Protein AF-A0A6L3YB03-F1 (afdb_monomer_lite)

Secondary structure (DSSP, 8-state):
-EEEEEESTTSTT-EEEEEES-HHHHHHHHHHH--HHHHHHTT-EEEEE-TTS-EEE--

Sequence (59 aa):
MEYTVVENSGYDREKDVFSHTSYWEAFSYRARHYTDSEIREMHVEIAIDLPDGTRTYEI

Structure (mmCIF, N/CA/C/O backbone):
data_AF-A0A6L3YB03-F1
#
_entry.id   AF-A0A6L3YB03-F1
#
loop_
_atom_site.group_PDB
_atom_site.id
_atom_site.type_symbol
_atom_site.label_atom_id
_atom_site.label_alt_id
_atom_site.label_comp_id
_atom_site.label_asym_id
_atom_site.label_entity_id
_atom_site.label_seq_id
_atom_site.pdbx_PDB_ins_code
_atom_site.Cartn_x
_atom_site.Cartn_y
_atom_site.Cartn_z
_atom_site.occupancy
_atom_site.B_iso_or_equiv
_atom_site.auth_seq_id
_atom_site.auth_comp_id
_atom_site.auth_asym_id
_atom_site.auth_atom_id
_atom_site.pdbx_PDB_model_num
ATOM 1 N N . MET A 1 1 ? -9.034 1.049 13.118 1.00 85.62 1 MET A N 1
ATOM 2 C CA . MET A 1 1 ? -8.796 1.302 11.691 1.00 85.62 1 MET A CA 1
ATOM 3 C C . MET A 1 1 ? -7.310 1.404 11.501 1.00 85.62 1 MET A C 1
ATOM 5 O O . MET A 1 1 ? -6.667 2.162 12.224 1.00 85.62 1 MET A O 1
ATOM 9 N N . GLU A 1 2 ? -6.798 0.611 10.583 1.00 94.81 2 GLU A N 1
ATOM 10 C CA . GLU A 1 2 ? -5.396 0.579 10.193 1.00 94.81 2 GLU A CA 1
ATOM 11 C C . GLU A 1 2 ? -5.330 0.734 8.672 1.00 94.81 2 GLU A C 1
ATOM 13 O O . GLU A 1 2 ? -6.257 0.335 7.970 1.00 94.81 2 GLU A O 1
ATOM 18 N N . TYR A 1 3 ? -4.290 1.407 8.193 1.00 96.31 3 TYR A N 1
ATOM 19 C CA . TYR A 1 3 ? -4.028 1.640 6.781 1.00 96.31 3 TYR A CA 1
ATOM 20 C C . TYR A 1 3 ? -2.772 0.865 6.413 1.00 96.31 3 TYR A C 1
ATOM 22 O O . TYR A 1 3 ? -1.699 1.147 6.955 1.00 96.31 3 TYR A O 1
ATOM 30 N N . THR A 1 4 ? -2.907 -0.095 5.510 1.00 97.19 4 THR A N 1
ATOM 31 C CA . THR A 1 4 ? -1.849 -1.040 5.161 1.00 97.19 4 THR A CA 1
ATOM 32 C C . THR A 1 4 ? -1.485 -0.877 3.693 1.00 97.19 4 THR A C 1
ATOM 34 O O . THR A 1 4 ? -2.337 -0.992 2.824 1.00 97.19 4 THR A O 1
ATOM 37 N N . VAL A 1 5 ? -0.221 -0.591 3.395 1.00 97.38 5 VAL A N 1
ATOM 38 C CA . VAL A 1 5 ? 0.324 -0.625 2.035 1.00 97.38 5 VAL A CA 1
ATOM 39 C C . VAL A 1 5 ? 0.487 -2.085 1.634 1.00 97.38 5 VAL A C 1
ATOM 41 O O . VAL A 1 5 ? 1.179 -2.843 2.320 1.00 97.38 5 VAL A O 1
ATOM 44 N N . VAL A 1 6 ? -0.143 -2.460 0.528 1.00 97.38 6 VAL A N 1
ATOM 45 C CA . VAL A 1 6 ? -0.241 -3.835 0.039 1.00 97.38 6 VAL A CA 1
ATOM 46 C C . VAL A 1 6 ? 0.350 -3.917 -1.362 1.00 97.38 6 VAL A C 1
ATOM 48 O O . VAL A 1 6 ? -0.013 -3.131 -2.231 1.00 97.38 6 VAL A O 1
ATOM 51 N N . GLU A 1 7 ? 1.247 -4.874 -1.589 1.00 97.25 7 GLU A N 1
ATOM 52 C CA . GLU A 1 7 ? 1.711 -5.275 -2.924 1.00 97.25 7 GLU A CA 1
ATOM 53 C C . GLU A 1 7 ? 0.833 -6.40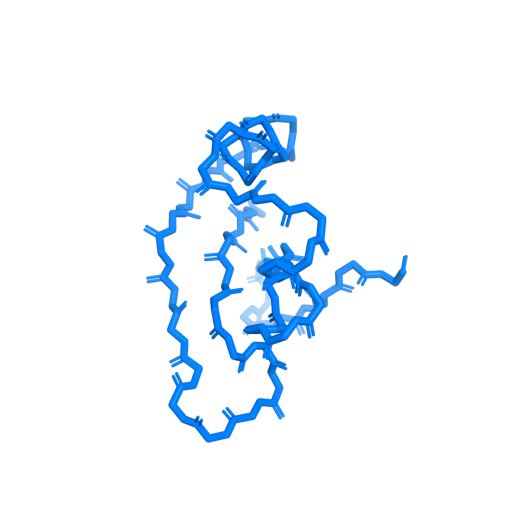0 -3.477 1.00 97.25 7 GLU A C 1
ATOM 55 O O . GLU A 1 7 ? 0.404 -7.276 -2.724 1.00 97.25 7 GLU A O 1
ATOM 60 N N . ASN A 1 8 ? 0.633 -6.424 -4.798 1.00 95.56 8 ASN A N 1
ATOM 61 C CA . ASN A 1 8 ? -0.250 -7.362 -5.494 1.00 95.56 8 ASN A CA 1
ATOM 62 C C . ASN A 1 8 ? -1.680 -7.352 -4.924 1.00 95.56 8 ASN A C 1
ATOM 64 O O . ASN A 1 8 ? -2.282 -8.412 -4.755 1.00 95.56 8 ASN A O 1
ATOM 68 N N . SER A 1 9 ? -2.205 -6.158 -4.620 1.00 92.44 9 SER A N 1
ATOM 69 C CA . SER A 1 9 ? -3.554 -5.966 -4.072 1.00 92.44 9 SER A CA 1
ATOM 70 C C . SER A 1 9 ? -4.609 -6.640 -4.950 1.00 92.44 9 SER A C 1
ATOM 72 O O . SER A 1 9 ? -4.728 -6.325 -6.135 1.00 92.44 9 SER A O 1
ATOM 74 N N . GLY A 1 10 ? -5.360 -7.592 -4.391 1.00 88.06 10 GLY A N 1
ATOM 75 C CA . GLY A 1 10 ? -6.406 -8.327 -5.105 1.00 88.06 10 GLY A CA 1
ATOM 76 C C . GLY A 1 10 ? -5.910 -9.432 -6.048 1.00 88.06 10 GLY A C 1
ATOM 77 O O . GLY A 1 10 ? -6.717 -9.987 -6.798 1.00 88.06 10 GLY A O 1
ATOM 78 N N . TYR A 1 11 ? -4.620 -9.784 -6.012 1.00 90.75 11 TYR A N 1
ATOM 79 C CA . TYR A 1 11 ? -4.018 -10.839 -6.836 1.00 90.75 11 TYR A CA 1
ATOM 80 C C . TYR A 1 11 ? -3.337 -11.930 -5.997 1.00 90.75 11 TYR A C 1
ATOM 82 O O . TYR A 1 11 ? -3.111 -11.805 -4.793 1.00 90.75 11 TYR A O 1
ATOM 90 N N . ASP A 1 12 ? -2.979 -13.038 -6.657 1.00 91.12 12 ASP A N 1
ATOM 91 C CA . ASP A 1 12 ? -2.166 -14.085 -6.040 1.00 91.12 12 ASP A CA 1
ATOM 92 C C 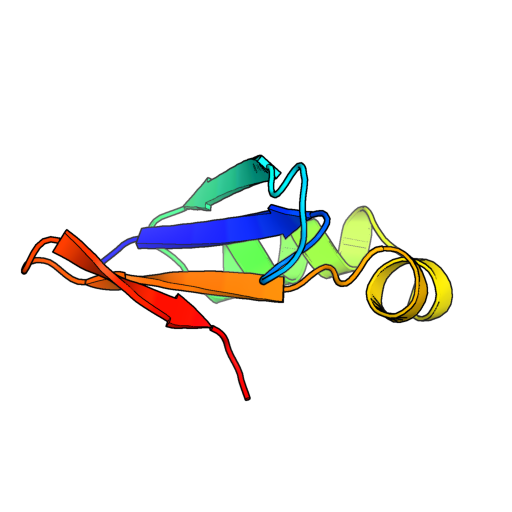. ASP A 1 12 ? -0.844 -13.505 -5.521 1.00 91.12 12 ASP A C 1
ATOM 94 O O . ASP A 1 12 ? -0.135 -12.793 -6.233 1.00 91.12 12 ASP A O 1
ATOM 98 N N . ARG A 1 13 ? -0.471 -13.907 -4.299 1.00 93.50 13 ARG A N 1
ATOM 99 C CA . ARG A 1 13 ? 0.704 -13.405 -3.561 1.00 93.50 13 ARG A CA 1
ATOM 100 C C . ARG A 1 13 ? 0.585 -11.948 -3.105 1.00 93.50 13 ARG A C 1
ATOM 102 O O . ARG A 1 13 ? 1.610 -11.275 -2.972 1.00 93.50 13 ARG A O 1
ATOM 109 N N . GLU A 1 14 ? -0.637 -11.505 -2.818 1.00 95.50 14 GLU A N 1
ATOM 110 C CA . GLU A 1 14 ? -0.878 -10.306 -2.020 1.00 95.50 14 GLU A CA 1
ATOM 111 C C . GLU A 1 14 ? 0.002 -10.302 -0.761 1.00 95.50 14 GLU A C 1
ATOM 113 O O . GLU A 1 14 ? 0.177 -11.333 -0.094 1.00 95.50 14 GLU A O 1
ATOM 118 N N . LYS A 1 15 ? 0.590 -9.144 -0.459 1.00 96.38 15 LYS A N 1
ATOM 119 C CA . LYS A 1 15 ? 1.517 -9.000 0.656 1.00 96.38 15 LYS A CA 1
ATOM 120 C C . LYS A 1 15 ? 1.392 -7.637 1.320 1.00 96.38 15 LYS A C 1
ATOM 122 O O . LYS A 1 15 ? 1.644 -6.607 0.700 1.00 96.38 15 LYS 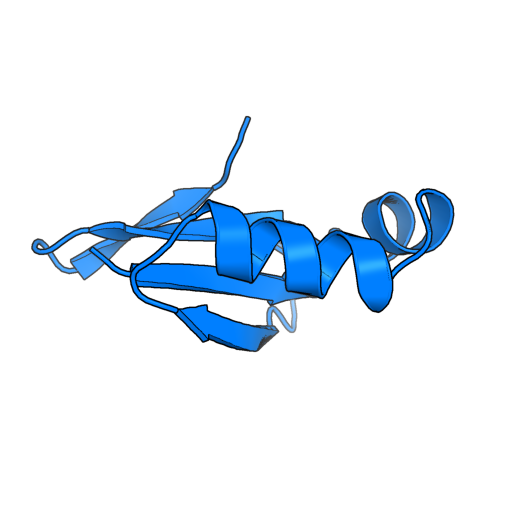A O 1
ATOM 127 N N . ASP A 1 16 ? 1.140 -7.662 2.620 1.00 97.12 16 ASP A N 1
ATOM 128 C CA . ASP A 1 16 ? 1.199 -6.483 3.478 1.00 97.12 16 ASP A CA 1
ATOM 129 C C . ASP A 1 16 ? 2.668 -6.059 3.672 1.00 97.12 16 ASP A C 1
ATOM 131 O O . ASP A 1 16 ? 3.524 -6.856 4.076 1.00 97.12 16 ASP A O 1
ATOM 135 N N . VAL A 1 17 ? 2.975 -4.802 3.351 1.00 97.62 17 VAL A N 1
ATOM 136 C CA . VAL A 1 17 ? 4.342 -4.255 3.377 1.00 97.62 17 VAL A CA 1
ATOM 137 C C . VAL A 1 17 ? 4.549 -3.308 4.551 1.00 97.62 17 VAL A C 1
ATOM 139 O O . VAL A 1 17 ? 5.593 -3.347 5.204 1.00 97.62 17 VAL A O 1
ATOM 142 N N . PHE A 1 18 ? 3.567 -2.451 4.823 1.00 97.69 18 PHE A N 1
ATOM 143 C CA . PHE A 1 18 ? 3.667 -1.425 5.855 1.00 97.69 18 PHE A CA 1
ATOM 144 C C . PHE A 1 18 ? 2.286 -1.040 6.375 1.00 97.69 18 PHE A C 1
ATOM 146 O O . PHE A 1 18 ? 1.430 -0.677 5.577 1.00 97.69 18 PHE A O 1
ATOM 153 N N . SER A 1 19 ? 2.093 -1.039 7.693 1.00 96.75 19 SER A N 1
ATOM 154 C CA . SER A 1 19 ? 0.819 -0.676 8.323 1.00 96.75 19 SER A CA 1
ATOM 155 C C . SER A 1 19 ? 0.980 0.508 9.269 1.00 96.75 19 SER A C 1
ATOM 157 O O . SER A 1 19 ? 1.982 0.630 9.979 1.00 96.75 19 SER A O 1
ATOM 159 N N . HIS A 1 20 ? -0.009 1.401 9.276 1.00 96.88 20 HIS A N 1
ATOM 160 C CA . HIS A 1 20 ? -0.048 2.551 10.171 1.00 96.88 20 HIS A CA 1
ATOM 161 C C . HIS A 1 20 ? -1.487 2.969 10.484 1.00 96.88 20 HIS A C 1
ATOM 163 O O . HIS A 1 20 ? -2.399 2.828 9.679 1.00 96.88 20 HIS A O 1
ATOM 169 N N . THR A 1 21 ? -1.710 3.612 11.627 1.00 95.62 21 THR A N 1
ATOM 170 C CA . THR A 1 21 ? -3.030 4.150 12.015 1.00 95.62 21 THR A CA 1
ATOM 171 C C . THR A 1 21 ? -3.402 5.467 11.315 1.00 95.62 21 THR A C 1
ATOM 173 O O . THR A 1 21 ? -4.436 6.060 11.616 1.00 95.62 21 THR A O 1
ATOM 176 N N . SER A 1 22 ? -2.574 5.943 10.379 1.00 95.31 22 SER A N 1
ATOM 177 C CA . SER A 1 22 ? -2.741 7.217 9.670 1.00 95.31 22 SER A CA 1
ATOM 178 C C . SER A 1 22 ? -2.620 6.981 8.174 1.00 95.31 22 SER A C 1
ATOM 180 O O . SER A 1 22 ? -1.566 6.547 7.709 1.00 95.31 22 SER A O 1
ATOM 182 N N . TYR A 1 23 ? -3.671 7.331 7.431 1.00 94.94 23 TYR A N 1
ATOM 183 C CA . TYR A 1 23 ? -3.675 7.267 5.971 1.00 94.94 23 TYR A CA 1
ATOM 184 C C . TYR A 1 23 ? -2.486 8.024 5.369 1.00 94.94 23 TYR A C 1
ATOM 186 O O . TYR A 1 23 ? -1.778 7.506 4.513 1.00 94.94 23 TYR A O 1
ATOM 194 N N 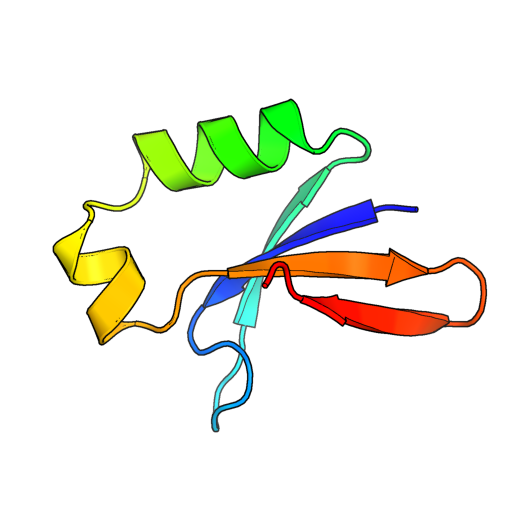. TRP A 1 24 ? -2.209 9.233 5.866 1.00 96.00 24 TRP A N 1
ATOM 195 C CA . TRP A 1 24 ? -1.133 10.072 5.337 1.00 96.00 24 TRP A CA 1
ATOM 196 C C . TRP A 1 24 ? 0.254 9.454 5.498 1.00 96.00 24 TRP A C 1
ATOM 198 O O . TRP A 1 24 ? 1.114 9.682 4.648 1.00 96.00 24 TRP A O 1
ATOM 208 N N . GLU A 1 25 ? 0.476 8.667 6.551 1.00 97.88 25 GLU A N 1
ATOM 209 C CA . GLU A 1 25 ? 1.742 7.955 6.746 1.00 97.88 25 GLU A CA 1
ATOM 210 C C . GLU A 1 25 ? 1.861 6.776 5.776 1.00 97.88 25 GLU A C 1
ATOM 212 O O . GLU A 1 25 ? 2.895 6.632 5.126 1.00 97.88 25 GLU A O 1
ATOM 217 N N . ALA A 1 26 ? 0.791 5.994 5.587 1.00 97.12 26 ALA A N 1
ATOM 218 C CA . ALA A 1 26 ? 0.754 4.923 4.587 1.00 97.12 26 ALA A CA 1
ATOM 219 C C . ALA A 1 26 ? 0.940 5.469 3.156 1.00 97.12 26 ALA A C 1
ATOM 221 O O . ALA A 1 26 ? 1.760 4.962 2.389 1.00 97.12 26 ALA A O 1
ATOM 222 N N . PHE A 1 27 ? 0.265 6.571 2.819 1.00 96.62 27 PHE A N 1
ATOM 223 C CA . PHE A 1 27 ? 0.431 7.274 1.547 1.00 96.62 27 PHE A CA 1
ATOM 224 C C . PHE A 1 27 ? 1.856 7.795 1.360 1.00 96.62 27 PHE A C 1
ATOM 226 O O . PHE A 1 27 ? 2.457 7.591 0.305 1.00 96.62 27 PHE A O 1
ATOM 233 N N . SER A 1 28 ? 2.418 8.443 2.383 1.00 97.69 28 SER A N 1
ATOM 234 C CA . SER A 1 28 ? 3.784 8.972 2.332 1.00 97.69 28 SER A CA 1
ATOM 235 C C . SER A 1 28 ? 4.816 7.861 2.191 1.00 97.69 28 SER A C 1
ATOM 237 O O . SER A 1 28 ? 5.801 8.042 1.480 1.00 97.69 28 SER A O 1
ATOM 239 N N . TYR A 1 29 ? 4.598 6.713 2.837 1.00 98.06 29 TYR A N 1
ATOM 240 C CA . TYR A 1 29 ? 5.413 5.522 2.637 1.00 98.06 29 TYR A CA 1
ATOM 241 C C . TYR A 1 29 ? 5.341 5.070 1.175 1.00 98.06 29 TYR A C 1
ATOM 243 O O . TYR A 1 29 ? 6.371 5.030 0.503 1.00 98.06 29 TYR A O 1
ATOM 251 N N . ARG A 1 30 ? 4.133 4.830 0.642 1.00 96.88 30 ARG A N 1
ATOM 252 C CA . ARG A 1 30 ? 3.952 4.392 -0.752 1.00 96.88 30 ARG A CA 1
ATOM 253 C C . ARG A 1 30 ? 4.632 5.348 -1.737 1.00 96.88 30 ARG A C 1
ATOM 255 O O . ARG A 1 30 ? 5.417 4.908 -2.566 1.00 96.88 30 ARG A O 1
ATOM 262 N N . ALA A 1 31 ? 4.396 6.652 -1.599 1.00 96.94 31 ALA A N 1
ATOM 263 C CA . ALA A 1 31 ? 4.941 7.678 -2.491 1.00 96.94 31 ALA A CA 1
ATOM 264 C C . ALA A 1 31 ? 6.474 7.830 -2.416 1.00 96.94 31 ALA A C 1
ATOM 266 O O . ALA A 1 31 ? 7.083 8.372 -3.335 1.00 96.94 31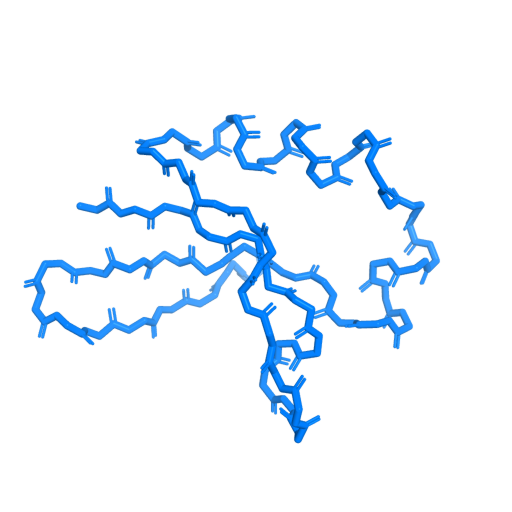 ALA A O 1
ATOM 267 N N . ARG A 1 32 ? 7.111 7.395 -1.321 1.00 98.00 32 ARG A N 1
ATOM 268 C CA . ARG A 1 32 ? 8.577 7.411 -1.167 1.00 98.00 32 ARG A CA 1
ATOM 269 C C . ARG A 1 32 ? 9.243 6.135 -1.671 1.00 98.00 32 ARG A C 1
ATOM 271 O O . ARG A 1 32 ? 10.418 6.187 -2.026 1.00 98.00 32 ARG A O 1
ATOM 278 N N . HIS A 1 33 ? 8.529 5.014 -1.634 1.00 98.06 33 HIS A N 1
ATOM 279 C CA . HIS A 1 33 ? 9.085 3.687 -1.894 1.00 98.06 33 HIS A CA 1
ATOM 280 C C . HIS A 1 33 ? 8.750 3.132 -3.277 1.00 98.06 33 HIS A C 1
ATOM 282 O O . HIS A 1 33 ? 9.487 2.275 -3.753 1.00 98.06 33 HIS A O 1
ATOM 288 N N . TYR A 1 34 ? 7.698 3.638 -3.920 1.00 97.44 34 TYR A N 1
ATOM 289 C CA . TYR A 1 34 ? 7.279 3.202 -5.245 1.00 97.44 34 TYR A CA 1
ATOM 290 C C . TYR A 1 34 ? 7.149 4.390 -6.188 1.00 97.44 34 TYR A C 1
ATOM 292 O O . TYR A 1 34 ? 6.647 5.458 -5.832 1.00 97.44 34 TYR A O 1
ATOM 300 N N . THR A 1 35 ? 7.573 4.177 -7.423 1.00 97.75 35 THR A N 1
ATOM 301 C CA . THR A 1 35 ? 7.262 5.044 -8.554 1.00 97.75 35 THR A CA 1
ATOM 302 C C . THR A 1 35 ? 5.835 4.805 -9.047 1.00 97.75 35 THR A C 1
ATOM 304 O O . THR A 1 35 ? 5.250 3.746 -8.826 1.00 97.75 35 THR A O 1
ATOM 307 N N . ASP A 1 36 ? 5.282 5.758 -9.800 1.00 96.06 36 ASP A N 1
ATOM 308 C CA . ASP A 1 36 ? 3.954 5.609 -10.412 1.00 96.06 36 ASP A CA 1
ATOM 309 C C . ASP A 1 36 ? 3.839 4.365 -11.311 1.00 96.06 36 ASP A C 1
ATOM 311 O O . ASP A 1 36 ? 2.755 3.794 -11.436 1.00 96.06 36 ASP A O 1
ATOM 315 N N . SER A 1 37 ? 4.931 3.952 -11.966 1.00 97.00 37 SER A N 1
ATOM 316 C CA . SER A 1 37 ? 4.949 2.735 -12.784 1.00 97.00 37 SER A CA 1
ATOM 317 C C . SER A 1 37 ? 4.892 1.483 -11.916 1.00 97.00 37 SER A C 1
ATOM 319 O O . SER A 1 37 ? 4.059 0.621 -12.172 1.00 97.00 37 SER A O 1
ATOM 321 N N . GLU A 1 38 ? 5.700 1.410 -10.856 1.00 96.75 38 GLU A N 1
ATOM 322 C CA . GLU A 1 38 ? 5.687 0.277 -9.920 1.00 96.75 38 GLU A CA 1
ATOM 323 C C . GLU A 1 38 ? 4.335 0.141 -9.220 1.00 96.75 38 GLU A C 1
ATOM 325 O O . GLU A 1 38 ? 3.823 -0.968 -9.103 1.00 96.75 38 GLU A O 1
ATOM 330 N N . ILE A 1 39 ? 3.705 1.258 -8.836 1.00 95.88 39 ILE A N 1
ATOM 331 C CA . ILE A 1 39 ? 2.357 1.249 -8.250 1.00 95.88 39 ILE A CA 1
ATOM 332 C C . ILE A 1 39 ? 1.360 0.547 -9.182 1.00 95.88 39 ILE A C 1
ATOM 334 O O . ILE A 1 39 ? 0.557 -0.261 -8.720 1.00 95.88 39 ILE A O 1
ATOM 338 N N . ARG A 1 40 ? 1.420 0.817 -10.492 1.00 94.25 40 ARG A N 1
ATOM 339 C CA . ARG A 1 40 ? 0.519 0.190 -11.473 1.00 94.25 40 ARG A CA 1
ATOM 340 C C . ARG A 1 40 ? 0.890 -1.257 -11.776 1.00 94.25 40 ARG A C 1
ATOM 342 O O . ARG A 1 40 ? -0.001 -2.090 -11.869 1.00 94.25 40 ARG A O 1
ATOM 349 N N . GLU A 1 41 ? 2.174 -1.544 -11.968 1.00 95.38 41 GLU A N 1
ATOM 350 C CA . GLU A 1 41 ? 2.655 -2.869 -12.380 1.00 95.38 41 GLU A CA 1
ATOM 351 C C . GLU A 1 41 ? 2.573 -3.900 -11.252 1.00 95.38 41 GLU A C 1
ATOM 353 O O . GLU A 1 41 ? 2.263 -5.062 -11.501 1.00 95.38 41 GLU A O 1
ATOM 358 N N . MET A 1 42 ? 2.834 -3.478 -10.015 1.00 95.62 42 MET A N 1
ATOM 359 C CA . MET A 1 42 ? 2.794 -4.332 -8.827 1.00 95.62 42 MET A CA 1
ATOM 360 C C . MET A 1 42 ? 1.465 -4.233 -8.072 1.00 95.62 42 MET A C 1
ATOM 362 O O . MET A 1 42 ? 1.348 -4.813 -6.995 1.00 95.62 42 MET A O 1
ATOM 366 N N . HIS A 1 43 ? 0.484 -3.491 -8.600 1.00 95.25 43 HIS A N 1
ATOM 367 C CA . HIS A 1 43 ? -0.818 -3.266 -7.964 1.00 95.25 43 HIS A CA 1
ATOM 368 C C . HIS A 1 43 ? -0.677 -2.836 -6.493 1.00 95.25 43 HIS A C 1
ATOM 370 O O . HIS A 1 43 ? -1.201 -3.488 -5.587 1.00 95.25 43 HIS A O 1
ATOM 376 N N . VAL A 1 44 ? 0.105 -1.775 -6.254 1.00 96.56 44 VAL A N 1
ATOM 377 C CA . VAL A 1 44 ? 0.378 -1.279 -4.898 1.00 96.56 44 VAL A CA 1
ATOM 378 C C . VAL A 1 44 ? -0.744 -0.361 -4.436 1.00 96.56 44 VAL A C 1
ATOM 380 O O . VAL A 1 44 ? -0.877 0.770 -4.909 1.00 96.56 44 VAL A O 1
ATOM 383 N N . GLU A 1 45 ? -1.513 -0.810 -3.456 1.00 96.56 45 GLU A N 1
ATOM 384 C CA . GLU A 1 45 ? -2.667 -0.079 -2.932 1.00 96.56 45 GLU A CA 1
ATOM 385 C C . GLU A 1 45 ? -2.563 0.121 -1.422 1.00 96.56 45 GLU A C 1
ATOM 387 O O . GLU A 1 45 ? -1.685 -0.427 -0.755 1.00 96.56 45 GLU A O 1
ATOM 392 N N . ILE A 1 46 ? -3.440 0.967 -0.882 1.00 97.12 46 ILE A N 1
ATOM 393 C CA . ILE A 1 46 ? -3.595 1.134 0.560 1.00 97.12 46 ILE A CA 1
ATOM 394 C C . ILE A 1 46 ? -4.922 0.489 0.940 1.00 97.12 46 ILE A C 1
ATOM 396 O O . ILE A 1 46 ? -5.996 0.935 0.536 1.00 97.12 46 ILE A O 1
ATOM 400 N N . ALA A 1 47 ? -4.822 -0.595 1.695 1.00 96.31 47 ALA A N 1
ATOM 401 C CA . ALA A 1 47 ? -5.931 -1.251 2.350 1.00 96.31 47 ALA A CA 1
ATOM 402 C C . ALA A 1 47 ? -6.341 -0.475 3.607 1.00 96.31 47 ALA A C 1
ATOM 404 O O . ALA A 1 47 ? -5.496 0.028 4.346 1.00 96.31 47 ALA A O 1
ATOM 405 N N . ILE A 1 48 ? -7.642 -0.419 3.870 1.00 95.50 48 ILE A N 1
ATOM 406 C CA . ILE A 1 48 ? -8.252 0.084 5.095 1.00 95.50 48 ILE A CA 1
ATOM 407 C C . ILE A 1 48 ? -8.830 -1.120 5.837 1.00 95.50 48 ILE A C 1
ATOM 409 O O . ILE A 1 48 ? -9.847 -1.689 5.429 1.00 95.50 48 ILE A O 1
ATOM 413 N N . ASP A 1 49 ? -8.185 -1.485 6.939 1.00 92.94 49 ASP A N 1
ATOM 414 C CA . ASP A 1 49 ? -8.603 -2.571 7.820 1.00 92.94 49 ASP A CA 1
ATOM 415 C C . ASP A 1 49 ? -9.639 -2.040 8.829 1.00 92.94 49 ASP A C 1
ATOM 417 O O . ASP A 1 49 ? -9.351 -1.196 9.701 1.00 92.94 49 ASP A O 1
ATOM 421 N N . LEU A 1 50 ? -10.885 -2.496 8.681 1.00 91.00 50 LEU A N 1
ATOM 422 C CA . LEU A 1 50 ? -12.025 -2.066 9.484 1.00 91.00 50 LEU A CA 1
ATOM 423 C C . LEU A 1 50 ? -12.107 -2.852 10.808 1.00 91.00 50 LEU A C 1
ATOM 425 O O . LEU A 1 50 ? -11.662 -3.996 10.896 1.00 91.00 50 LEU A O 1
ATOM 429 N N . PRO A 1 51 ? -12.687 -2.268 11.878 1.00 89.12 51 PRO A N 1
ATOM 430 C CA . PRO A 1 51 ? -12.781 -2.936 13.182 1.00 89.12 51 PRO A CA 1
ATOM 431 C C . PRO A 1 51 ? -13.591 -4.240 13.186 1.00 89.12 51 PRO A C 1
ATOM 433 O O . PRO A 1 51 ? -13.484 -5.013 14.135 1.00 89.12 51 PRO A O 1
ATOM 436 N N . ASP A 1 52 ? -14.418 -4.468 12.165 1.00 91.69 52 ASP A N 1
ATOM 437 C CA . ASP A 1 52 ? -15.205 -5.690 11.983 1.00 91.69 52 ASP A CA 1
ATOM 438 C C . ASP A 1 52 ? -14.412 -6.828 11.309 1.00 91.69 52 ASP A C 1
ATOM 440 O O . ASP A 1 52 ? -14.963 -7.904 11.075 1.00 91.69 52 ASP A O 1
ATOM 444 N N . GLY A 1 53 ? -13.121 -6.612 11.031 1.00 87.38 53 GLY A N 1
ATOM 445 C CA . GLY A 1 53 ? -12.234 -7.577 10.383 1.00 87.38 53 GLY A CA 1
ATOM 446 C C . GLY A 1 53 ? -12.357 -7.609 8.861 1.00 87.38 53 GLY A C 1
ATOM 447 O O . GLY A 1 53 ? -11.703 -8.432 8.224 1.00 87.38 53 GLY A O 1
ATOM 448 N N . THR A 1 54 ? -13.181 -6.740 8.271 1.00 90.31 54 THR A N 1
ATOM 449 C CA . THR A 1 54 ? -13.240 -6.572 6.818 1.00 90.31 54 THR A CA 1
ATOM 450 C C . THR A 1 54 ? -12.151 -5.612 6.335 1.00 90.31 54 THR A C 1
ATOM 452 O O . THR A 1 54 ? -11.665 -4.757 7.078 1.00 90.31 54 THR A O 1
ATOM 455 N N . ARG A 1 55 ? -11.761 -5.765 5.068 1.00 91.12 55 ARG A N 1
ATOM 456 C CA . ARG A 1 55 ? -10.757 -4.942 4.391 1.00 91.12 55 ARG A CA 1
ATOM 457 C C . ARG A 1 55 ? -11.375 -4.342 3.135 1.00 91.12 55 ARG A C 1
ATOM 459 O O . ARG A 1 55 ? -12.074 -5.033 2.396 1.00 91.12 55 ARG A O 1
ATOM 466 N N . THR A 1 56 ? -11.106 -3.065 2.895 1.00 91.44 56 THR A N 1
ATOM 467 C CA . THR A 1 56 ? -11.397 -2.386 1.625 1.00 91.44 56 THR A CA 1
ATOM 468 C C . THR A 1 56 ? -10.130 -1.726 1.109 1.00 91.44 56 THR A C 1
ATOM 470 O O . THR A 1 56 ? -9.254 -1.409 1.902 1.00 91.44 56 THR A O 1
ATOM 473 N N . TYR A 1 57 ? -10.035 -1.485 -0.192 1.00 86.38 57 TYR A N 1
ATOM 474 C CA . TYR A 1 57 ? -8.911 -0.770 -0.796 1.00 86.38 57 TYR A CA 1
ATOM 475 C C . TYR A 1 57 ? -9.365 0.610 -1.264 1.00 86.38 57 TYR A C 1
ATOM 477 O O . TYR A 1 57 ? -1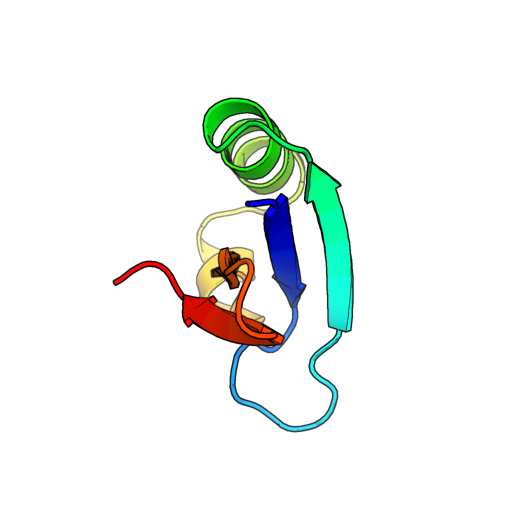0.563 0.848 -1.462 1.00 86.38 57 TYR A O 1
ATOM 485 N N . GLU A 1 58 ? -8.422 1.537 -1.373 1.00 78.88 58 GLU A N 1
ATOM 486 C CA . GLU A 1 58 ? -8.679 2.845 -1.973 1.00 78.88 58 GLU A CA 1
ATOM 487 C C . GLU A 1 58 ? -9.076 2.713 -3.449 1.00 78.88 58 GLU A C 1
ATOM 489 O O . GLU A 1 58 ? -8.447 1.967 -4.194 1.00 78.88 58 GLU A O 1
ATOM 494 N N . ILE A 1 59 ? -10.136 3.433 -3.844 1.00 52.66 59 ILE A N 1
ATOM 495 C CA . ILE A 1 59 ? -10.661 3.521 -5.221 1.00 52.66 59 ILE A CA 1
ATOM 496 C C . ILE A 1 59 ? -9.939 4.634 -5.980 1.00 52.66 59 ILE A C 1
ATOM 498 O O . ILE A 1 59 ? -9.829 5.744 -5.405 1.00 52.66 59 ILE A O 1
#

Radius of gyration: 10.74 Å; chains: 1; bounding box: 24×24×26 Å

Organism: NCBI:txid94626

pLDDT: mean 93.91, std 6.58, range [52.66, 98.06]

Foldseek 3Di:
DKKFWWWQVPHPPIDTDDIDPDPVVSVVVCPVPDDPVCCVVRVTWIWDQDPVRDIDTDD